Protein AF-A0A0D2P8J5-F1 (afdb_monomer_lite)

Sequence (117 aa):
MAAKLAVCSSRNHTTPCMSGVPQTIHVATRSHGAHEALLIMCSDGLGDLSPHRLDVSEVLAPQWVRAAERGERGNRALAVLRDASGGDDLEKVSRSLTVEMTSRWMDDTTVLVQRLF

Stru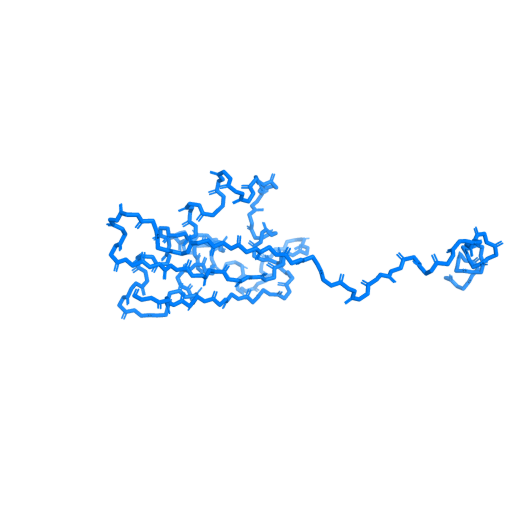cture (mmCIF, N/CA/C/O backbone):
data_AF-A0A0D2P8J5-F1
#
_entry.id   AF-A0A0D2P8J5-F1
#
loop_
_atom_site.group_PDB
_atom_site.id
_atom_site.type_symbol
_atom_site.label_atom_id
_atom_site.label_alt_id
_atom_site.label_comp_id
_atom_site.label_asym_id
_atom_site.label_entity_id
_atom_site.label_seq_id
_atom_site.pdbx_PDB_ins_code
_atom_site.Cartn_x
_atom_site.Cartn_y
_atom_site.Cartn_z
_atom_site.occupancy
_atom_site.B_iso_or_equiv
_atom_site.auth_seq_id
_atom_site.auth_comp_id
_atom_site.auth_asym_id
_atom_site.auth_atom_id
_atom_site.pdbx_PDB_model_num
ATOM 1 N N . MET A 1 1 ? 18.838 -8.062 -31.043 1.00 45.84 1 MET A N 1
ATOM 2 C CA . MET A 1 1 ? 18.226 -8.618 -29.810 1.00 45.84 1 MET A CA 1
ATOM 3 C C . MET A 1 1 ? 18.185 -10.152 -29.813 1.00 45.84 1 MET A C 1
ATOM 5 O O . MET A 1 1 ? 18.537 -10.742 -28.802 1.00 45.84 1 MET A O 1
ATOM 9 N N . ALA A 1 2 ? 17.888 -10.801 -30.949 1.00 47.53 2 ALA A N 1
ATOM 10 C CA . ALA A 1 2 ? 17.871 -12.267 -31.092 1.00 47.53 2 ALA A CA 1
ATOM 11 C C . ALA A 1 2 ? 19.187 -12.991 -30.712 1.00 47.53 2 ALA A C 1
ATOM 13 O O . ALA A 1 2 ? 19.151 -14.034 -30.069 1.00 47.53 2 ALA A O 1
ATOM 14 N N . ALA A 1 3 ? 20.356 -12.413 -31.020 1.00 52.00 3 ALA A N 1
ATOM 15 C CA . ALA A 1 3 ? 21.651 -13.047 -30.740 1.00 52.00 3 ALA A CA 1
ATOM 16 C C . ALA A 1 3 ? 21.974 -13.205 -29.237 1.00 52.00 3 ALA A C 1
ATOM 18 O O . ALA A 1 3 ? 22.647 -14.155 -28.853 1.00 52.00 3 ALA A O 1
ATOM 19 N N . LYS A 1 4 ? 21.481 -12.307 -28.369 1.00 49.56 4 LYS A N 1
ATOM 20 C CA . LYS A 1 4 ? 21.728 -12.382 -26.914 1.00 49.56 4 LYS A CA 1
ATOM 21 C C . LYS A 1 4 ? 20.864 -13.447 -26.230 1.00 49.56 4 LYS A C 1
ATOM 23 O O . LYS A 1 4 ? 21.330 -14.094 -25.301 1.00 49.56 4 LYS A O 1
ATOM 28 N N . LEU A 1 5 ? 19.642 -13.663 -26.720 1.00 53.75 5 LEU A N 1
ATOM 29 C CA . LEU A 1 5 ? 18.731 -14.693 -26.207 1.00 53.75 5 LEU A CA 1
ATOM 30 C C . LEU A 1 5 ? 19.241 -16.110 -26.517 1.00 53.75 5 LEU A C 1
ATOM 32 O O . LEU A 1 5 ? 19.178 -16.987 -25.658 1.00 53.75 5 LEU A O 1
ATOM 36 N N . ALA A 1 6 ? 19.829 -16.308 -27.703 1.00 57.97 6 ALA A N 1
ATOM 37 C CA . ALA A 1 6 ? 20.403 -17.591 -28.116 1.00 57.97 6 ALA A CA 1
ATOM 38 C C . ALA A 1 6 ? 21.557 -18.057 -27.203 1.00 57.97 6 ALA A C 1
ATOM 40 O O . ALA A 1 6 ? 21.651 -19.238 -26.879 1.00 57.97 6 ALA A O 1
ATOM 41 N N . VAL A 1 7 ? 22.392 -17.124 -26.727 1.00 59.22 7 VAL A N 1
ATOM 42 C CA . VAL A 1 7 ? 23.532 -17.412 -25.834 1.00 59.22 7 VAL A CA 1
ATOM 43 C C . VAL A 1 7 ? 23.086 -17.840 -24.431 1.00 59.22 7 VAL A C 1
ATOM 45 O O . VAL A 1 7 ? 23.733 -18.684 -23.813 1.00 59.22 7 VAL A O 1
ATOM 48 N N . CYS A 1 8 ? 21.986 -17.284 -23.914 1.00 56.53 8 CYS A N 1
ATOM 49 C CA . CYS A 1 8 ? 21.441 -17.690 -22.615 1.00 56.53 8 CYS A CA 1
ATOM 50 C C . CYS A 1 8 ? 20.776 -19.071 -22.689 1.00 56.53 8 CYS A C 1
ATOM 52 O O . CYS A 1 8 ? 20.914 -19.865 -21.763 1.00 56.53 8 CYS A O 1
ATOM 54 N N . SER A 1 9 ? 20.112 -19.385 -23.807 1.00 58.50 9 SER A N 1
ATOM 55 C CA . SER A 1 9 ? 19.433 -20.671 -23.999 1.00 58.50 9 SER A CA 1
ATOM 56 C C . SER A 1 9 ? 20.397 -21.860 -24.032 1.00 58.50 9 SER A C 1
ATOM 58 O O . SER A 1 9 ? 20.056 -22.923 -23.527 1.00 58.50 9 SER A O 1
ATOM 60 N N . SER A 1 10 ? 21.600 -21.700 -24.593 1.00 64.12 10 SER A N 1
ATOM 61 C CA . SER A 1 10 ? 22.587 -22.786 -24.706 1.00 64.12 10 SER A CA 1
ATOM 62 C C . SER A 1 10 ? 23.395 -23.041 -23.428 1.00 64.12 10 SER A C 1
ATOM 64 O O . SER A 1 10 ? 24.252 -23.918 -23.431 1.00 64.12 10 SER A 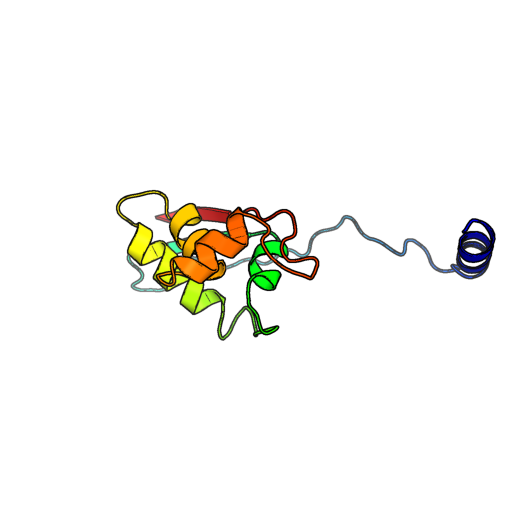O 1
ATOM 66 N N . ARG A 1 11 ? 23.184 -22.244 -22.370 1.00 67.94 11 ARG A N 1
ATOM 67 C CA . ARG A 1 11 ? 23.910 -22.322 -21.085 1.00 67.94 11 ARG A CA 1
ATOM 68 C C . ARG A 1 11 ? 23.008 -22.623 -19.889 1.00 67.94 11 ARG A C 1
ATOM 70 O O . ARG A 1 11 ? 23.504 -22.779 -18.776 1.00 67.94 11 ARG A O 1
ATOM 77 N N . ASN A 1 12 ? 21.696 -22.678 -20.096 1.00 66.31 12 ASN A N 1
ATOM 78 C CA . ASN A 1 12 ? 20.729 -22.867 -19.024 1.00 66.31 12 ASN A CA 1
ATOM 79 C C . ASN A 1 12 ? 20.432 -24.364 -18.847 1.00 66.31 12 ASN A C 1
ATOM 81 O O . ASN A 1 12 ? 19.485 -24.900 -19.417 1.00 66.31 12 ASN A O 1
ATOM 85 N N . HIS A 1 13 ? 21.336 -25.055 -18.148 1.00 67.25 13 HIS A N 1
ATOM 86 C CA . HIS A 1 13 ? 21.373 -26.522 -18.077 1.00 67.25 13 HIS A CA 1
ATOM 87 C C . HIS A 1 13 ? 20.574 -27.131 -16.915 1.00 67.25 13 HIS A C 1
ATOM 89 O O . HIS A 1 13 ? 20.372 -28.343 -16.895 1.00 67.25 13 HIS A O 1
ATOM 95 N N . THR A 1 14 ? 20.120 -26.330 -15.950 1.00 65.12 14 THR A N 1
ATOM 96 C CA . THR A 1 14 ? 19.394 -26.804 -14.765 1.00 65.12 14 THR A CA 1
ATOM 97 C C . THR A 1 14 ? 17.910 -26.430 -14.836 1.00 65.12 14 THR A C 1
ATOM 99 O O . THR A 1 14 ? 17.537 -25.284 -15.069 1.00 65.12 14 THR A O 1
ATOM 102 N N . THR A 1 15 ? 17.065 -27.448 -14.670 1.00 65.62 15 THR A N 1
ATOM 103 C CA . THR A 1 15 ? 15.591 -27.434 -14.718 1.00 65.62 15 THR A CA 1
ATOM 104 C C . THR A 1 15 ? 14.936 -26.443 -13.741 1.00 65.62 15 THR A C 1
ATOM 106 O O . THR A 1 15 ? 15.566 -26.025 -12.775 1.00 65.62 15 THR A O 1
ATOM 109 N N . PRO A 1 16 ? 13.628 -26.173 -13.916 1.00 68.94 16 PRO A N 1
ATOM 110 C CA . PRO A 1 16 ? 13.108 -24.871 -14.340 1.00 68.94 16 PRO A CA 1
ATOM 111 C C . PRO A 1 16 ? 13.591 -23.687 -13.480 1.00 68.94 16 PRO A C 1
ATOM 113 O O . PRO A 1 16 ? 13.500 -23.702 -12.258 1.00 68.94 16 PRO A O 1
ATOM 116 N N . CYS A 1 17 ? 14.024 -22.604 -14.133 1.00 75.31 17 CYS A N 1
ATOM 117 C CA . CYS A 1 17 ? 14.547 -21.402 -13.464 1.00 75.31 17 CYS A CA 1
ATOM 118 C C . CYS A 1 17 ? 13.481 -20.546 -12.764 1.00 75.31 17 CYS A C 1
ATOM 120 O O . CYS A 1 17 ? 13.823 -19.575 -12.095 1.00 75.31 17 CYS A O 1
ATOM 122 N N . MET A 1 18 ? 12.200 -20.857 -12.963 1.00 80.12 18 MET A N 1
ATOM 123 C CA . MET A 1 18 ? 11.075 -20.148 -12.363 1.00 80.12 18 MET A CA 1
ATOM 124 C C . MET A 1 18 ? 10.073 -21.161 -11.824 1.00 80.12 18 MET A C 1
ATOM 126 O O . MET A 1 18 ? 9.783 -22.168 -12.473 1.00 80.12 18 MET A O 1
ATOM 130 N N . SER A 1 19 ? 9.546 -20.875 -10.639 1.00 86.69 19 SER A N 1
ATOM 131 C CA . SER A 1 19 ? 8.532 -21.683 -9.974 1.00 86.69 19 SER A CA 1
ATOM 132 C C . SER A 1 19 ? 7.250 -20.873 -9.838 1.00 86.69 19 SER A C 1
ATOM 134 O O . SER A 1 19 ? 7.290 -19.715 -9.435 1.00 86.69 19 SER A O 1
ATOM 136 N N . GLY A 1 20 ? 6.116 -21.498 -10.153 1.00 89.50 20 GLY A N 1
ATOM 137 C CA . GLY A 1 20 ? 4.788 -20.968 -9.834 1.00 89.50 20 GLY A CA 1
ATOM 138 C C . GLY A 1 20 ? 4.294 -21.377 -8.443 1.00 89.50 20 GLY A C 1
ATOM 139 O O . GLY A 1 20 ? 3.142 -21.120 -8.112 1.00 89.50 20 GLY A O 1
ATOM 140 N N . VAL A 1 21 ? 5.124 -22.060 -7.646 1.00 92.94 21 VAL A N 1
ATOM 141 C CA . VAL A 1 21 ? 4.768 -22.493 -6.290 1.00 92.94 21 VAL A CA 1
ATOM 142 C C . VAL A 1 21 ? 4.946 -21.312 -5.331 1.00 92.94 21 VAL A C 1
ATOM 144 O O . VAL A 1 21 ? 6.074 -20.835 -5.185 1.00 92.94 21 VAL A O 1
ATOM 147 N N . PRO A 1 22 ? 3.878 -20.834 -4.669 1.00 93.12 22 PRO A N 1
ATOM 148 C CA . PRO A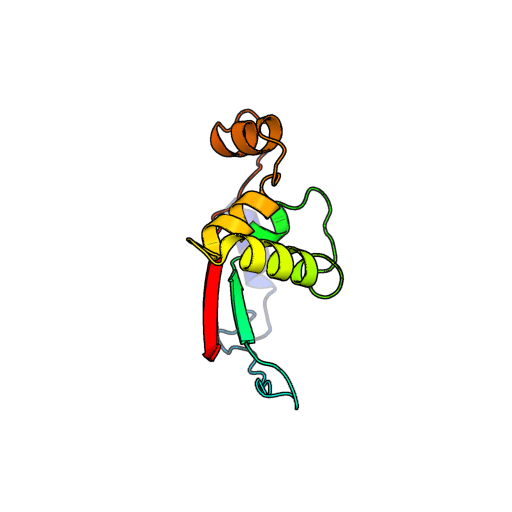 1 22 ? 3.980 -19.712 -3.749 1.00 93.12 22 PRO A CA 1
ATOM 149 C C . PRO A 1 22 ? 4.617 -20.135 -2.423 1.00 93.12 22 PRO A C 1
ATOM 151 O O . PRO A 1 22 ? 4.444 -21.260 -1.949 1.00 93.12 22 PRO A O 1
ATOM 154 N N . GLN A 1 23 ? 5.292 -19.193 -1.769 1.00 94.00 23 GLN A N 1
ATOM 155 C CA . GLN A 1 23 ? 5.656 -19.346 -0.367 1.00 94.00 23 GLN A CA 1
ATOM 156 C C . GLN A 1 23 ? 4.410 -19.143 0.505 1.00 94.00 23 GLN A C 1
ATOM 158 O O . GLN A 1 23 ? 3.696 -18.155 0.355 1.00 94.00 23 GLN A O 1
ATOM 163 N N . THR A 1 24 ? 4.147 -20.077 1.420 1.00 94.50 24 THR A N 1
ATOM 164 C CA . THR A 1 24 ? 2.985 -20.023 2.322 1.00 94.50 24 THR A CA 1
ATOM 165 C C . THR A 1 24 ? 3.438 -19.719 3.744 1.00 94.50 24 THR A C 1
ATOM 167 O O . THR A 1 24 ? 4.364 -20.352 4.250 1.00 94.50 24 THR A O 1
ATOM 170 N N . ILE A 1 25 ? 2.781 -18.755 4.390 1.00 92.56 25 ILE A N 1
ATOM 171 C CA . ILE A 1 25 ? 3.049 -18.349 5.773 1.00 92.56 25 ILE A CA 1
ATOM 172 C C . ILE A 1 25 ? 1.713 -18.288 6.514 1.00 92.56 25 ILE A C 1
ATOM 174 O O . ILE A 1 25 ? 0.745 -17.720 6.013 1.00 92.56 25 ILE A O 1
ATOM 178 N N . HIS A 1 26 ? 1.664 -18.864 7.716 1.00 90.69 26 HIS A N 1
ATOM 179 C CA . HIS A 1 26 ? 0.509 -18.771 8.605 1.00 90.69 26 HIS A CA 1
ATOM 180 C C . HIS A 1 26 ? 0.765 -17.709 9.671 1.00 90.69 26 HIS A C 1
ATOM 182 O O . HIS A 1 26 ? 1.754 -17.783 10.398 1.00 90.69 26 HIS A O 1
ATOM 188 N N . VAL A 1 27 ? -0.142 -16.739 9.780 1.00 87.19 27 VAL A N 1
ATOM 189 C CA . VAL A 1 27 ? -0.056 -15.649 10.757 1.00 87.19 27 VAL A CA 1
ATOM 190 C C . VAL A 1 27 ? -1.290 -15.686 11.648 1.00 87.19 27 VAL A C 1
ATOM 192 O O . VAL A 1 27 ? -2.421 -15.646 11.162 1.00 87.19 27 VAL A O 1
ATOM 195 N N . ALA A 1 28 ? -1.084 -15.770 12.961 1.00 86.12 28 ALA A N 1
ATOM 196 C CA . ALA A 1 28 ? -2.169 -15.665 13.927 1.00 86.12 28 ALA A CA 1
ATOM 197 C C . ALA A 1 28 ? -2.624 -14.203 14.019 1.00 86.12 28 ALA A C 1
ATOM 199 O O . ALA A 1 28 ? -1.883 -13.340 14.479 1.00 86.12 28 ALA A O 1
ATOM 200 N N . THR A 1 29 ? -3.847 -13.922 13.573 1.00 76.56 29 THR A N 1
ATOM 201 C CA . THR A 1 29 ? -4.374 -12.550 13.471 1.00 76.56 29 THR A CA 1
ATOM 202 C C . THR A 1 29 ? -4.938 -12.021 14.787 1.00 76.56 29 THR A C 1
ATOM 204 O O . THR A 1 29 ? -5.053 -10.815 14.965 1.00 76.56 29 THR A O 1
ATOM 207 N N . ARG A 1 30 ? -5.261 -12.907 15.735 1.00 77.44 30 ARG A N 1
ATOM 208 C CA . ARG A 1 30 ? -5.735 -12.549 17.076 1.00 77.44 30 ARG A CA 1
ATOM 209 C C . ARG A 1 30 ? -4.589 -12.629 18.078 1.00 77.44 30 ARG A C 1
ATOM 211 O O . ARG A 1 30 ? -4.381 -13.663 18.711 1.00 77.44 30 ARG A O 1
ATOM 218 N N . SER A 1 31 ? -3.853 -11.536 18.235 1.00 66.44 31 SER A N 1
ATOM 219 C CA . SER A 1 31 ? -3.048 -11.318 19.438 1.00 66.44 31 SER A CA 1
ATOM 220 C C . SER A 1 31 ? -3.968 -10.884 20.589 1.00 66.44 31 SER A C 1
ATOM 222 O O . SER A 1 31 ? -5.021 -10.281 20.369 1.00 66.44 31 SER A O 1
ATOM 224 N N . HIS A 1 32 ? -3.629 -11.253 21.828 1.00 55.94 32 HIS A N 1
ATOM 225 C CA . HIS A 1 32 ? -4.462 -10.965 23.000 1.00 55.94 32 HIS A CA 1
ATOM 226 C C . HIS A 1 32 ? -4.586 -9.442 23.206 1.00 55.94 32 HIS A C 1
ATOM 228 O O . HIS A 1 32 ? -3.654 -8.816 23.700 1.00 55.94 32 HIS A O 1
ATOM 234 N N . GLY A 1 33 ? -5.728 -8.858 22.821 1.00 68.19 33 GLY A N 1
ATOM 235 C CA . GLY A 1 33 ? -6.070 -7.447 23.060 1.00 68.19 33 GLY A CA 1
ATOM 236 C C . GLY A 1 33 ? -6.267 -6.567 21.818 1.00 68.19 33 GLY A C 1
ATOM 237 O O . GLY A 1 33 ? -6.643 -5.410 21.973 1.00 68.19 33 GLY A O 1
ATOM 238 N N . ALA A 1 34 ? -6.053 -7.071 20.598 1.00 74.00 34 ALA A N 1
ATOM 239 C CA . ALA A 1 34 ? -6.319 -6.289 19.387 1.00 74.00 34 ALA A CA 1
ATOM 240 C C . ALA A 1 34 ? -7.831 -6.167 19.114 1.00 74.00 34 ALA A C 1
ATOM 242 O O . ALA A 1 34 ? -8.539 -7.174 19.049 1.00 74.00 34 ALA A O 1
ATOM 243 N N . HIS A 1 35 ? -8.318 -4.937 18.933 1.00 79.06 35 HIS A N 1
ATOM 244 C CA . HIS A 1 35 ? -9.726 -4.653 18.620 1.00 79.06 35 HIS A CA 1
ATOM 245 C C . HIS A 1 35 ? -10.046 -4.735 17.122 1.00 79.06 35 HIS A C 1
ATOM 247 O O . HIS A 1 35 ? -11.204 -4.920 16.758 1.00 79.06 35 HIS A O 1
ATOM 253 N N . GLU A 1 36 ? -9.029 -4.618 16.270 1.00 85.50 36 GLU A N 1
ATOM 254 C CA . GLU A 1 36 ? -9.140 -4.663 14.816 1.00 85.50 36 GLU A CA 1
ATOM 255 C C . GLU A 1 36 ? -7.850 -5.251 14.233 1.00 85.50 36 GLU A C 1
ATOM 257 O O . GLU A 1 36 ? -6.765 -5.084 14.800 1.00 85.50 36 GLU A O 1
ATOM 262 N N . ALA A 1 37 ? -7.965 -5.934 13.095 1.00 89.00 37 ALA A N 1
ATOM 263 C CA . ALA A 1 37 ? -6.819 -6.351 12.297 1.00 89.00 37 ALA A CA 1
ATOM 264 C C . ALA A 1 37 ? -7.020 -5.993 10.823 1.00 89.00 37 ALA A C 1
ATOM 266 O O . ALA A 1 37 ? -8.094 -6.216 10.249 1.00 89.00 37 ALA A O 1
ATOM 267 N N . LEU A 1 38 ? -5.953 -5.477 10.209 1.00 90.81 38 LEU A N 1
ATOM 268 C CA . LEU A 1 38 ? -5.916 -5.089 8.805 1.00 90.81 38 LEU A CA 1
ATOM 269 C C . LEU A 1 38 ? -4.923 -5.937 8.026 1.00 90.81 38 LEU A C 1
ATOM 271 O O . LEU A 1 38 ? -3.783 -6.122 8.443 1.00 90.81 38 LEU A O 1
ATOM 275 N N . LEU A 1 39 ? -5.364 -6.409 6.863 1.00 93.12 39 LEU A N 1
ATOM 276 C CA . LEU A 1 39 ? -4.519 -7.013 5.847 1.00 93.12 39 LEU A CA 1
ATOM 277 C C . LEU A 1 39 ? -4.376 -6.021 4.693 1.00 93.12 39 LEU A C 1
ATOM 279 O O . LEU A 1 39 ? -5.346 -5.737 3.989 1.00 93.12 39 LEU A O 1
ATOM 283 N N . ILE A 1 40 ? -3.165 -5.498 4.517 1.00 94.31 40 ILE A N 1
ATOM 284 C CA . ILE A 1 40 ? -2.800 -4.644 3.387 1.00 94.31 40 ILE A CA 1
ATOM 285 C C . ILE A 1 40 ? -2.034 -5.509 2.388 1.00 94.31 40 ILE A C 1
ATOM 287 O O . ILE A 1 40 ? -1.015 -6.101 2.733 1.00 94.31 40 ILE A O 1
ATOM 291 N N . MET A 1 41 ? -2.538 -5.591 1.161 1.00 95.38 41 MET A N 1
ATOM 292 C CA . MET A 1 41 ? -1.877 -6.257 0.039 1.00 95.38 41 MET A CA 1
ATOM 293 C C . MET A 1 41 ? -1.610 -5.225 -1.050 1.00 95.38 41 MET A C 1
ATOM 295 O O . MET A 1 41 ? -2.478 -4.402 -1.345 1.00 95.38 41 MET A O 1
ATOM 299 N N . CYS A 1 42 ? -0.432 -5.266 -1.660 1.00 94.38 42 CYS A N 1
ATOM 300 C CA . CYS A 1 42 ? -0.062 -4.326 -2.709 1.00 94.38 42 CYS A CA 1
ATOM 301 C C . CYS A 1 42 ? 0.865 -4.957 -3.749 1.00 94.38 42 CYS A C 1
ATOM 303 O O . CY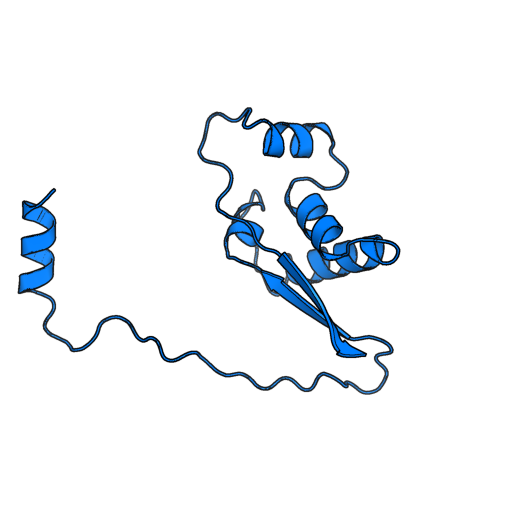S A 1 42 ? 1.528 -5.956 -3.465 1.00 94.38 42 CYS A O 1
ATOM 305 N N . SER A 1 43 ? 0.913 -4.363 -4.943 1.00 93.56 43 SER A N 1
ATOM 306 C CA . SER A 1 43 ? 2.007 -4.611 -5.887 1.00 93.56 43 SER A CA 1
ATOM 307 C C . SER A 1 43 ? 3.298 -3.923 -5.421 1.00 93.56 43 SER A C 1
ATOM 309 O O . SER A 1 43 ? 3.284 -3.063 -4.534 1.00 93.56 43 SER A O 1
ATOM 311 N N . ASP A 1 44 ? 4.423 -4.307 -6.020 1.00 88.31 44 ASP A N 1
ATOM 312 C CA . ASP A 1 44 ? 5.739 -3.684 -5.823 1.00 88.31 44 ASP A CA 1
ATOM 313 C C . ASP A 1 44 ? 5.760 -2.199 -6.212 1.00 88.31 44 ASP A C 1
ATOM 315 O O . ASP A 1 44 ? 6.455 -1.414 -5.563 1.00 88.31 44 ASP A O 1
ATOM 319 N N . GLY A 1 45 ? 4.905 -1.794 -7.157 1.00 89.00 45 GLY A N 1
ATOM 320 C CA . GLY A 1 45 ? 4.694 -0.393 -7.526 1.00 89.00 45 GLY A CA 1
ATOM 321 C C . GLY A 1 45 ? 4.400 0.534 -6.337 1.00 89.00 45 GLY A C 1
ATOM 322 O O . GLY A 1 45 ? 4.862 1.673 -6.325 1.00 89.00 45 GLY A O 1
ATOM 323 N N . LEU A 1 46 ? 3.731 0.050 -5.276 1.00 90.19 46 LEU A N 1
ATOM 324 C CA . LEU A 1 46 ? 3.503 0.858 -4.068 1.00 90.19 46 LEU A CA 1
ATOM 325 C C . LEU A 1 46 ? 4.809 1.158 -3.313 1.00 90.19 46 LEU A C 1
ATOM 327 O O . LEU A 1 46 ? 4.968 2.246 -2.762 1.00 90.19 46 LEU A O 1
ATOM 331 N N . GLY A 1 47 ? 5.738 0.199 -3.274 1.00 86.75 47 GLY A N 1
ATOM 332 C CA . GLY A 1 47 ? 7.053 0.379 -2.659 1.00 86.75 47 GLY A CA 1
ATOM 333 C C . GLY A 1 47 ? 7.944 1.321 -3.469 1.00 86.75 47 GLY A C 1
ATOM 334 O O . GLY A 1 47 ? 8.672 2.126 -2.888 1.00 86.75 47 GLY A O 1
ATOM 335 N N . ASP A 1 48 ? 7.828 1.277 -4.796 1.00 84.69 48 ASP A N 1
ATOM 336 C CA . ASP A 1 48 ? 8.595 2.125 -5.715 1.00 84.69 48 ASP A CA 1
ATOM 337 C C . ASP A 1 48 ? 8.150 3.600 -5.713 1.00 84.69 48 ASP A C 1
ATOM 339 O O . ASP A 1 48 ? 8.919 4.476 -6.111 1.00 84.69 48 ASP A O 1
ATOM 343 N N . 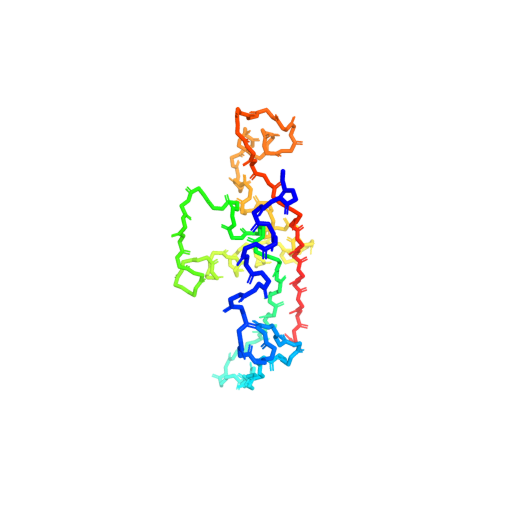LEU A 1 49 ? 6.950 3.909 -5.201 1.00 84.06 49 LEU A N 1
ATOM 344 C CA . LEU A 1 49 ? 6.510 5.291 -4.962 1.00 84.06 49 LEU A CA 1
ATOM 345 C C . LEU A 1 49 ? 7.323 5.995 -3.863 1.00 84.06 49 LEU A C 1
ATOM 347 O O . LEU A 1 49 ? 7.380 7.229 -3.817 1.00 84.06 49 LEU A O 1
ATOM 351 N N . SER A 1 50 ? 7.974 5.229 -2.984 1.00 77.94 50 SER A N 1
ATOM 352 C CA . SER A 1 50 ? 8.893 5.797 -2.008 1.00 77.94 50 SER A CA 1
ATOM 353 C C . SER A 1 50 ? 10.147 6.320 -2.722 1.00 77.94 50 SER A C 1
ATOM 355 O O . SER A 1 50 ? 10.818 5.567 -3.427 1.00 77.94 50 SER A O 1
ATOM 357 N N . PRO A 1 51 ? 10.553 7.587 -2.502 1.00 70.69 51 PRO A N 1
ATOM 358 C CA . PRO A 1 51 ? 11.743 8.153 -3.142 1.00 70.69 51 PRO A CA 1
ATOM 359 C C . PRO A 1 51 ? 13.032 7.428 -2.736 1.00 70.69 51 PRO A C 1
ATOM 361 O O . PRO A 1 51 ? 14.080 7.616 -3.355 1.00 70.69 51 PRO A O 1
ATOM 364 N N . HIS A 1 52 ? 12.990 6.654 -1.652 1.00 74.62 52 HIS A N 1
ATOM 365 C CA . HIS A 1 52 ? 14.094 5.847 -1.157 1.00 74.62 52 HIS A CA 1
ATOM 366 C C . HIS A 1 52 ? 13.616 4.399 -1.072 1.00 74.62 52 HIS A C 1
ATOM 368 O O . HIS A 1 52 ? 12.495 4.149 -0.623 1.00 74.62 52 HIS A O 1
ATOM 374 N N . ARG A 1 53 ? 14.464 3.438 -1.461 1.00 70.00 53 ARG A N 1
ATOM 375 C CA . ARG A 1 53 ? 14.204 2.017 -1.196 1.00 70.00 53 ARG A CA 1
ATOM 376 C C . ARG A 1 53 ? 14.338 1.772 0.304 1.00 70.00 53 ARG A C 1
ATOM 378 O O . ARG A 1 53 ? 15.430 1.512 0.800 1.00 70.00 53 ARG A O 1
ATOM 385 N N . LEU A 1 54 ? 13.230 1.969 1.007 1.00 79.44 54 LEU A N 1
ATOM 386 C CA . LEU A 1 54 ? 13.102 1.784 2.445 1.00 79.44 54 LEU A CA 1
ATOM 387 C C . LEU A 1 54 ? 12.690 0.347 2.745 1.00 79.44 54 LEU A C 1
ATOM 389 O O . LEU A 1 54 ? 12.070 -0.321 1.916 1.00 79.44 54 LEU A O 1
ATOM 393 N N . ASP A 1 55 ? 13.028 -0.112 3.945 1.00 83.50 55 ASP A N 1
ATOM 394 C CA . ASP A 1 55 ? 12.585 -1.415 4.413 1.00 83.50 55 ASP A CA 1
ATOM 395 C C . ASP A 1 55 ? 11.057 -1.438 4.579 1.00 83.50 55 ASP A C 1
ATOM 397 O O . ASP A 1 55 ? 10.453 -0.554 5.203 1.00 83.50 55 ASP A O 1
ATOM 401 N N . VAL A 1 56 ? 10.428 -2.461 3.993 1.00 81.06 56 VAL A N 1
ATOM 402 C CA . VAL A 1 56 ? 8.970 -2.604 3.997 1.00 81.06 56 VAL A CA 1
ATOM 403 C C . VAL A 1 56 ? 8.448 -2.867 5.405 1.00 81.06 56 VAL A C 1
ATOM 405 O O . VAL A 1 56 ? 7.443 -2.283 5.795 1.00 81.06 56 VAL A O 1
ATOM 408 N N . SER A 1 57 ? 9.114 -3.730 6.169 1.00 81.56 57 SER A N 1
ATOM 409 C CA . SER A 1 57 ? 8.657 -4.158 7.491 1.00 81.56 57 SER A CA 1
ATOM 410 C C . SER A 1 57 ? 8.835 -3.057 8.533 1.00 81.56 57 SER A C 1
ATOM 412 O O . SER A 1 57 ? 7.952 -2.840 9.361 1.00 81.56 57 SER A O 1
ATOM 414 N N . GLU A 1 58 ? 9.973 -2.367 8.509 1.00 83.88 58 GLU A N 1
ATOM 415 C CA . GLU A 1 58 ? 10.339 -1.417 9.561 1.00 83.88 58 GLU A CA 1
ATOM 416 C C . GLU A 1 58 ? 9.765 -0.018 9.335 1.00 83.88 58 GLU A C 1
ATOM 418 O O . GLU A 1 58 ? 9.414 0.667 10.298 1.00 83.88 58 GLU A O 1
ATOM 423 N N . VAL A 1 59 ? 9.654 0.418 8.076 1.00 85.94 59 VAL A N 1
ATOM 424 C CA . VAL A 1 59 ? 9.335 1.818 7.763 1.00 85.94 59 VAL A CA 1
ATOM 425 C C . VAL A 1 59 ? 8.011 1.951 7.024 1.00 85.94 59 VAL A C 1
ATOM 427 O O . VAL A 1 59 ? 7.120 2.674 7.483 1.00 85.94 59 VAL A O 1
ATOM 430 N N . LEU A 1 60 ? 7.856 1.242 5.904 1.00 88.56 60 LEU A N 1
ATOM 431 C CA . LEU A 1 60 ? 6.701 1.438 5.027 1.00 88.56 60 LEU A CA 1
ATOM 432 C C . LEU A 1 60 ? 5.415 0.854 5.622 1.00 88.56 60 LEU A C 1
ATOM 434 O O . LEU A 1 60 ? 4.386 1.525 5.620 1.00 88.56 60 LEU A O 1
ATOM 438 N N . ALA A 1 61 ? 5.462 -0.345 6.207 1.00 89.81 61 ALA A N 1
ATOM 439 C CA . ALA A 1 61 ? 4.281 -0.988 6.774 1.00 89.81 61 ALA A CA 1
ATOM 440 C C . ALA A 1 61 ? 3.643 -0.164 7.913 1.00 89.81 61 ALA A C 1
ATOM 442 O O . ALA A 1 61 ? 2.440 0.101 7.830 1.00 89.81 61 ALA A O 1
ATOM 443 N N . PRO A 1 62 ? 4.383 0.341 8.925 1.00 92.00 62 PRO A N 1
ATOM 444 C CA . PRO A 1 62 ? 3.802 1.232 9.933 1.00 92.00 62 PRO A CA 1
ATOM 445 C C . PRO A 1 62 ? 3.221 2.524 9.346 1.00 92.00 62 PRO A C 1
ATOM 447 O O . PRO A 1 62 ? 2.216 3.035 9.843 1.00 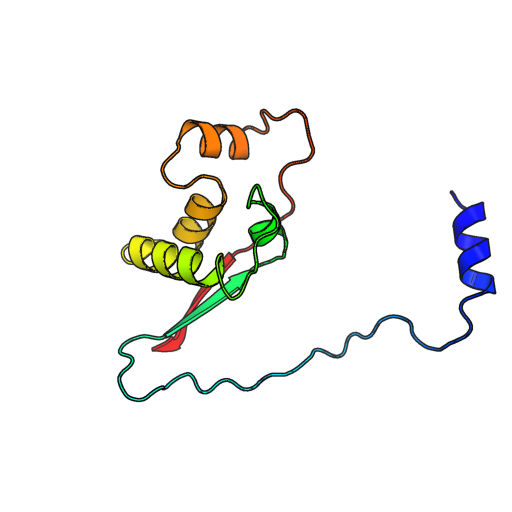92.00 62 PRO A O 1
ATOM 450 N N . GLN A 1 63 ? 3.842 3.073 8.299 1.00 91.69 63 GLN A N 1
ATOM 451 C CA . GLN A 1 63 ? 3.336 4.257 7.606 1.00 91.69 63 GLN A CA 1
ATOM 452 C C . GLN A 1 63 ? 2.007 3.965 6.896 1.00 91.69 63 GLN A C 1
ATOM 454 O O . GLN A 1 63 ? 1.048 4.722 7.066 1.00 91.69 63 GLN A O 1
ATOM 459 N N . TRP A 1 64 ? 1.915 2.849 6.173 1.00 93.38 64 TRP A N 1
ATOM 460 C CA . TRP A 1 64 ? 0.695 2.431 5.486 1.00 93.38 64 TRP A CA 1
ATOM 461 C C . TRP A 1 64 ? -0.440 2.119 6.458 1.00 93.38 64 TRP A C 1
ATOM 463 O O . TRP A 1 64 ? -1.578 2.501 6.196 1.00 93.38 64 TRP A O 1
ATOM 473 N N . VAL A 1 65 ? -0.149 1.501 7.606 1.00 93.12 65 VAL A N 1
ATOM 474 C CA . VAL A 1 65 ? -1.152 1.283 8.662 1.00 93.12 65 VAL A CA 1
ATOM 475 C C . VAL A 1 65 ? -1.726 2.619 9.137 1.00 93.12 65 VAL A C 1
ATOM 477 O O . VAL A 1 65 ? -2.942 2.800 9.102 1.00 93.12 65 VAL A O 1
ATOM 480 N N . ARG A 1 66 ? -0.873 3.604 9.457 1.00 93.69 66 ARG A N 1
ATOM 481 C CA . ARG A 1 66 ? -1.333 4.951 9.844 1.00 93.69 66 ARG A CA 1
ATOM 482 C C . ARG A 1 66 ? -2.164 5.624 8.749 1.00 93.69 66 ARG A C 1
ATOM 484 O O . ARG A 1 66 ? -3.126 6.325 9.050 1.00 93.69 66 ARG A O 1
ATOM 491 N N . ALA A 1 67 ? -1.799 5.452 7.479 1.00 93.88 67 ALA A N 1
ATOM 492 C CA . ALA A 1 67 ? -2.566 5.999 6.361 1.00 93.88 67 ALA A CA 1
ATOM 493 C C . ALA A 1 67 ? -3.944 5.329 6.223 1.00 93.88 67 ALA A C 1
ATOM 495 O O . ALA A 1 67 ? -4.950 6.018 6.038 1.00 93.88 67 ALA A O 1
ATOM 496 N N . ALA A 1 68 ? -4.008 4.005 6.377 1.00 94.31 68 ALA A N 1
ATOM 497 C CA . ALA A 1 68 ? -5.255 3.250 6.360 1.00 94.31 68 ALA A CA 1
ATOM 498 C C . ALA A 1 68 ? -6.190 3.653 7.514 1.00 94.31 68 ALA A C 1
ATOM 500 O O . ALA A 1 68 ? -7.392 3.791 7.292 1.00 94.31 68 ALA A O 1
ATOM 501 N N . GLU A 1 69 ? -5.650 3.898 8.711 1.00 92.44 69 GLU A N 1
ATOM 502 C CA . GLU A 1 69 ? -6.404 4.394 9.873 1.00 92.44 69 GLU A CA 1
ATOM 503 C C . GLU A 1 69 ? -6.997 5.787 9.617 1.00 92.44 69 GLU A C 1
ATOM 505 O O . GLU A 1 69 ? -8.188 6.005 9.835 1.00 92.44 69 GLU A O 1
ATOM 510 N N . ARG A 1 70 ? -6.218 6.728 9.059 1.00 90.38 70 ARG A N 1
ATOM 511 C CA . ARG A 1 70 ? -6.739 8.060 8.676 1.00 90.38 70 ARG A CA 1
ATOM 512 C C . ARG A 1 70 ? -7.862 7.973 7.640 1.00 90.38 70 ARG A C 1
ATOM 514 O O . ARG A 1 70 ? -8.765 8.808 7.629 1.00 90.38 70 ARG A O 1
ATOM 521 N N . GLY A 1 71 ? -7.812 6.959 6.779 1.00 87.62 71 GLY A N 1
ATOM 522 C CA . GLY A 1 71 ? -8.826 6.665 5.772 1.00 87.62 71 GLY A CA 1
ATOM 523 C C . GLY A 1 71 ? -10.062 5.929 6.292 1.00 87.62 71 GLY A C 1
ATOM 524 O O . GLY A 1 71 ? -10.890 5.542 5.471 1.00 87.62 71 GLY A O 1
ATOM 525 N N . GLU A 1 72 ? -10.211 5.706 7.605 1.00 82.38 72 GLU A N 1
ATOM 526 C CA . GLU A 1 72 ? -11.262 4.848 8.169 1.00 82.38 72 GLU A CA 1
ATOM 527 C C . GLU A 1 72 ? -12.682 5.218 7.722 1.00 82.38 72 GLU A C 1
ATOM 529 O O . GLU A 1 72 ? -13.497 4.334 7.463 1.00 82.38 72 GLU A O 1
ATOM 534 N N . ARG A 1 73 ? -12.971 6.515 7.590 1.00 83.06 73 ARG A N 1
ATOM 535 C CA . ARG A 1 73 ? -14.295 7.017 7.184 1.00 83.06 73 ARG A CA 1
ATOM 536 C C . ARG A 1 73 ? -14.557 6.929 5.675 1.00 83.06 73 ARG A C 1
ATOM 538 O O . ARG A 1 73 ? -15.605 7.377 5.217 1.00 83.06 73 ARG A O 1
ATOM 545 N N . GLY A 1 74 ? -13.618 6.395 4.898 1.00 89.62 74 GLY A N 1
ATOM 546 C CA . GLY A 1 74 ? -13.698 6.315 3.446 1.00 89.62 74 GLY A CA 1
ATOM 547 C C . GLY A 1 74 ? -12.931 5.121 2.888 1.00 89.62 74 GLY A C 1
ATOM 548 O O . GLY A 1 74 ? -12.907 4.036 3.464 1.00 89.62 74 GLY A O 1
ATOM 549 N N . ASN A 1 75 ? -12.313 5.305 1.722 1.00 94.31 75 ASN A N 1
ATOM 550 C CA . ASN A 1 75 ? -11.528 4.251 1.094 1.00 94.31 75 ASN A CA 1
ATOM 551 C C . ASN A 1 75 ? -10.111 4.214 1.695 1.00 94.31 75 ASN A C 1
ATOM 553 O O . ASN A 1 75 ? -9.243 5.003 1.318 1.00 94.31 75 ASN A O 1
ATOM 557 N N . ARG A 1 76 ? -9.876 3.270 2.616 1.00 95.75 76 ARG A N 1
ATOM 558 C CA . ARG A 1 76 ? -8.571 3.066 3.269 1.00 95.75 76 ARG A CA 1
ATOM 559 C C . ARG A 1 76 ? -7.444 2.764 2.272 1.00 95.75 76 ARG A C 1
ATOM 561 O O . ARG A 1 76 ? -6.337 3.257 2.453 1.00 95.75 76 ARG A O 1
ATOM 568 N N . ALA A 1 77 ? -7.716 2.015 1.200 1.00 95.94 77 ALA A N 1
ATOM 569 C CA . ALA A 1 77 ? -6.718 1.726 0.164 1.00 95.94 77 ALA A CA 1
ATOM 570 C C . ALA A 1 77 ? -6.312 2.992 -0.604 1.00 95.94 77 ALA A C 1
ATOM 572 O O . ALA A 1 77 ? -5.129 3.216 -0.853 1.00 95.94 77 ALA A O 1
ATOM 573 N N . LEU A 1 78 ? -7.279 3.865 -0.903 1.00 94.62 78 LEU A N 1
ATOM 574 C CA . LEU A 1 78 ? -7.006 5.168 -1.508 1.00 94.62 78 LEU A CA 1
ATOM 575 C C . LEU A 1 78 ? -6.190 6.069 -0.571 1.00 94.62 78 LEU A C 1
ATOM 577 O O . LEU A 1 78 ? -5.317 6.793 -1.041 1.00 94.62 78 LEU A O 1
ATOM 581 N N . ALA A 1 79 ? -6.441 6.017 0.740 1.00 95.19 79 ALA A N 1
ATOM 582 C CA . ALA A 1 79 ? -5.661 6.773 1.718 1.00 95.19 79 ALA A CA 1
ATOM 583 C C . ALA A 1 79 ? -4.192 6.314 1.765 1.00 95.19 79 ALA A C 1
ATOM 585 O O . ALA A 1 79 ? -3.299 7.158 1.777 1.00 95.19 79 ALA A O 1
ATOM 586 N N . VAL A 1 80 ? -3.940 5.000 1.714 1.00 95.06 80 VAL A N 1
ATOM 587 C CA . VAL A 1 80 ? -2.582 4.430 1.611 1.00 95.06 80 VAL A CA 1
ATOM 588 C C . VAL A 1 80 ? -1.897 4.862 0.315 1.00 95.06 80 VAL A C 1
ATOM 590 O O . VAL A 1 80 ? -0.761 5.328 0.355 1.00 95.06 80 VAL A O 1
ATOM 593 N N . LEU A 1 81 ? -2.590 4.758 -0.824 1.00 93.12 81 LEU A N 1
ATOM 594 C CA . LEU A 1 81 ? -2.038 5.166 -2.117 1.00 93.12 81 LEU A CA 1
ATOM 595 C C . LEU A 1 81 ? -1.690 6.660 -2.131 1.00 93.12 81 LEU A C 1
ATOM 597 O O . LEU A 1 81 ? -0.599 7.036 -2.548 1.00 93.12 81 LEU A O 1
ATOM 601 N N . ARG A 1 82 ? -2.589 7.510 -1.619 1.00 91.88 82 ARG A N 1
ATOM 602 C CA . ARG A 1 82 ? -2.355 8.955 -1.521 1.00 91.88 82 ARG A CA 1
ATOM 603 C C . ARG A 1 82 ? -1.136 9.266 -0.658 1.00 91.88 82 ARG A C 1
ATOM 605 O O . ARG A 1 82 ? -0.331 10.104 -1.051 1.00 91.88 82 ARG A O 1
ATOM 612 N N . ASP A 1 83 ? -1.003 8.603 0.490 1.00 92.31 83 ASP A N 1
ATOM 613 C CA . ASP A 1 83 ? 0.152 8.748 1.379 1.00 92.31 83 ASP A CA 1
ATOM 614 C C . ASP A 1 83 ? 1.463 8.383 0.668 1.00 92.31 83 ASP A C 1
ATOM 616 O O . ASP A 1 83 ? 2.397 9.185 0.661 1.00 92.31 83 ASP A O 1
ATOM 620 N N . ALA A 1 84 ? 1.490 7.246 -0.033 1.00 89.75 84 ALA A N 1
ATOM 621 C CA . ALA A 1 84 ? 2.654 6.802 -0.798 1.00 89.75 84 ALA A CA 1
ATOM 622 C C . ALA A 1 84 ? 3.032 7.770 -1.937 1.00 89.75 84 ALA A C 1
ATOM 624 O O . ALA A 1 84 ? 4.214 8.032 -2.153 1.00 89.75 84 ALA A O 1
ATOM 625 N N . SER A 1 85 ? 2.053 8.364 -2.630 1.00 88.00 85 SER A N 1
ATOM 626 C CA . SER A 1 85 ? 2.304 9.327 -3.716 1.00 88.00 85 SER A CA 1
ATOM 627 C C . SER A 1 85 ? 2.786 10.709 -3.243 1.00 88.00 85 SER A C 1
ATOM 629 O O . SER A 1 85 ? 3.229 11.515 -4.059 1.00 88.00 85 SER A O 1
ATOM 631 N N . GLY A 1 86 ? 2.715 11.021 -1.946 1.00 87.50 86 GLY A N 1
ATOM 632 C CA . GLY A 1 86 ? 3.115 12.331 -1.412 1.00 87.50 86 GLY A CA 1
ATOM 633 C C . GLY A 1 86 ? 2.295 12.828 -0.222 1.00 87.50 86 GLY A C 1
ATOM 634 O O . GLY A 1 86 ? 2.659 13.834 0.383 1.00 87.50 86 GLY A O 1
ATOM 635 N N . GLY A 1 87 ? 1.219 12.128 0.136 1.00 88.75 87 GLY A N 1
ATOM 636 C CA . GLY A 1 87 ? 0.388 12.422 1.301 1.00 88.75 87 GLY A CA 1
ATOM 637 C C . GLY A 1 87 ? -0.339 13.753 1.189 1.00 88.75 87 GLY A C 1
ATOM 638 O O . GLY A 1 87 ? -1.236 13.917 0.354 1.00 88.75 87 GLY A O 1
ATOM 639 N N . ASP A 1 88 ? 0.025 14.680 2.070 1.00 88.06 88 ASP A N 1
ATOM 640 C CA . ASP A 1 88 ? -0.576 16.011 2.147 1.00 88.06 88 ASP A CA 1
ATOM 641 C C . ASP A 1 88 ? 0.130 17.036 1.243 1.00 88.06 88 ASP A C 1
ATOM 643 O O . ASP A 1 88 ? -0.392 18.131 1.030 1.00 88.06 88 ASP A O 1
ATOM 647 N N . ASP A 1 89 ? 1.280 16.678 0.659 1.00 89.94 89 ASP A N 1
ATOM 648 C CA . ASP A 1 89 ? 1.961 17.493 -0.347 1.00 89.94 89 ASP A CA 1
ATOM 649 C C . ASP A 1 89 ? 1.204 17.415 -1.682 1.00 89.94 89 ASP A C 1
ATOM 651 O O . ASP A 1 89 ? 1.394 16.511 -2.505 1.00 89.94 89 ASP A O 1
ATOM 655 N N . LEU A 1 90 ? 0.299 18.377 -1.875 1.00 89.50 90 LEU A N 1
ATOM 656 C CA . LEU A 1 90 ? -0.557 18.454 -3.054 1.00 89.50 90 LEU A CA 1
ATOM 657 C C . LEU A 1 90 ? 0.247 18.606 -4.348 1.00 89.50 90 LEU A C 1
ATOM 659 O O . LEU A 1 90 ? -0.152 18.043 -5.365 1.00 89.50 90 LEU A O 1
ATOM 663 N N . GLU A 1 91 ? 1.363 19.337 -4.323 1.00 88.31 91 GLU A N 1
ATOM 664 C CA . GLU A 1 91 ? 2.201 19.536 -5.506 1.00 88.31 91 GLU A CA 1
ATOM 665 C C . GLU A 1 91 ? 2.830 18.206 -5.931 1.00 88.31 91 GLU A C 1
ATOM 667 O O . GLU A 1 91 ? 2.754 17.815 -7.099 1.00 88.31 91 GLU A O 1
ATOM 672 N N . LYS A 1 92 ? 3.375 17.457 -4.970 1.00 84.62 92 LYS A N 1
ATOM 673 C CA . LYS A 1 92 ? 3.979 16.145 -5.219 1.00 84.62 92 LYS A CA 1
ATOM 674 C C . LYS A 1 92 ? 2.963 15.116 -5.717 1.00 84.62 92 LYS A C 1
ATOM 676 O O . LYS A 1 92 ? 3.235 14.409 -6.693 1.00 84.62 92 LYS A O 1
ATOM 681 N N . VAL A 1 93 ? 1.782 15.057 -5.099 1.00 88.12 93 VAL A N 1
ATOM 682 C CA . VAL A 1 93 ? 0.693 14.169 -5.541 1.00 88.12 93 VAL A CA 1
ATOM 683 C C . VAL A 1 93 ? 0.193 14.573 -6.930 1.00 88.12 93 VAL A C 1
ATOM 685 O O . VAL A 1 93 ? 0.022 13.711 -7.788 1.00 88.12 93 VAL A O 1
ATOM 688 N N . SER A 1 94 ? 0.005 15.872 -7.185 1.00 87.25 94 SER A N 1
ATOM 689 C CA . SER A 1 94 ? -0.431 16.385 -8.489 1.00 87.25 94 SER A CA 1
ATOM 690 C C . SER A 1 94 ? 0.546 15.986 -9.586 1.00 87.25 94 SER A C 1
ATOM 692 O O . SER A 1 94 ? 0.136 15.373 -10.566 1.00 87.25 94 SER A O 1
ATOM 694 N N . ARG A 1 95 ? 1.845 16.238 -9.384 1.00 83.38 95 ARG A N 1
ATOM 695 C CA . ARG A 1 95 ? 2.892 15.844 -10.335 1.00 83.38 95 ARG A CA 1
ATOM 696 C C . ARG A 1 95 ? 2.880 14.340 -10.605 1.00 83.38 95 ARG A C 1
ATOM 698 O O . ARG A 1 95 ? 3.054 13.937 -11.754 1.00 83.38 95 ARG A O 1
ATOM 705 N N . SER A 1 96 ? 2.659 13.526 -9.566 1.00 77.75 96 SER A N 1
ATOM 706 C CA . SER A 1 96 ? 2.591 12.057 -9.677 1.00 77.75 96 SER A CA 1
ATOM 707 C C . SER A 1 96 ? 1.460 11.609 -10.600 1.00 77.75 96 SER A C 1
ATOM 709 O O . SER A 1 96 ? 1.615 10.645 -11.343 1.00 77.75 96 SER A O 1
ATOM 711 N N . LEU A 1 97 ? 0.335 12.326 -10.581 1.00 82.81 97 LEU A N 1
ATOM 712 C CA . LEU A 1 97 ? -0.844 12.025 -11.393 1.00 82.81 97 LEU A CA 1
ATOM 713 C C . LEU A 1 97 ? -0.771 12.618 -12.808 1.00 82.81 97 LEU A C 1
ATOM 715 O O . LEU A 1 97 ? -1.307 12.025 -13.741 1.00 82.81 97 LEU A O 1
ATOM 719 N N . THR A 1 98 ? -0.130 13.777 -12.983 1.00 82.69 98 THR A N 1
ATOM 720 C CA . THR A 1 98 ? -0.053 14.485 -14.275 1.00 82.69 98 THR A CA 1
ATOM 721 C C . THR A 1 98 ? 1.146 14.085 -15.133 1.00 82.69 98 THR A C 1
ATOM 723 O O . THR A 1 98 ? 1.279 14.574 -16.253 1.00 82.69 98 THR A O 1
ATOM 726 N N . VAL A 1 99 ? 1.997 13.169 -14.653 1.00 69.12 99 VAL A N 1
ATOM 727 C CA . VAL A 1 99 ? 3.200 12.687 -15.361 1.00 69.12 99 VAL A CA 1
ATOM 728 C C . VAL A 1 99 ? 4.181 13.832 -15.680 1.00 69.12 99 VAL A C 1
ATOM 730 O O . VAL A 1 99 ? 4.956 13.779 -16.633 1.00 69.12 99 VAL A O 1
ATOM 733 N N . GLU A 1 100 ? 4.199 14.880 -14.853 1.00 65.44 100 GLU A N 1
ATOM 734 C CA . GLU A 1 100 ? 5.156 15.991 -14.956 1.00 65.44 100 GLU A CA 1
ATOM 735 C C . GLU A 1 100 ? 6.490 15.635 -14.278 1.00 65.44 100 GLU A C 1
ATOM 737 O O . GLU A 1 100 ? 6.951 16.282 -13.327 1.00 65.44 100 GLU A O 1
ATOM 742 N N . MET A 1 101 ? 7.121 14.556 -14.749 1.00 62.06 101 MET A N 1
ATOM 743 C CA . MET A 1 101 ? 8.464 14.170 -14.325 1.00 62.06 101 MET A CA 1
ATOM 744 C C . MET A 1 101 ? 9.352 13.711 -15.473 1.00 62.06 101 MET A C 1
ATOM 746 O O . MET A 1 101 ? 8.916 13.143 -16.468 1.00 62.06 101 MET A O 1
ATOM 750 N N . THR A 1 102 ? 10.643 13.983 -15.305 1.00 60.12 102 THR A N 1
ATOM 751 C CA . THR A 1 102 ? 11.702 13.762 -16.292 1.00 60.12 102 THR A CA 1
ATOM 752 C C . THR A 1 102 ? 12.205 12.312 -16.346 1.00 60.12 102 THR A C 1
ATOM 754 O O . THR A 1 102 ? 13.020 11.989 -17.209 1.00 60.12 102 THR A O 1
ATOM 757 N N . SER A 1 103 ? 11.723 11.422 -15.470 1.00 59.09 103 SER A N 1
ATOM 758 C CA . SER A 1 103 ? 12.077 9.996 -15.415 1.00 59.09 103 SER A CA 1
ATOM 759 C C . SER A 1 103 ? 10.849 9.101 -15.174 1.00 59.09 103 SER A C 1
ATOM 761 O O . SER A 1 103 ? 9.809 9.560 -14.707 1.00 59.09 103 SER A O 1
ATOM 763 N N . ARG A 1 104 ? 10.961 7.809 -15.531 1.00 56.81 104 ARG A N 1
ATOM 764 C CA . ARG A 1 104 ? 9.904 6.786 -15.396 1.00 56.81 104 ARG A CA 1
ATOM 765 C C . ARG A 1 104 ? 9.543 6.624 -13.912 1.00 56.81 104 ARG A C 1
ATOM 767 O O . ARG A 1 104 ? 10.386 6.165 -13.149 1.00 56.81 104 ARG A O 1
ATOM 774 N N . TRP A 1 105 ? 8.342 7.051 -13.514 1.00 65.75 105 TRP A N 1
ATOM 775 C CA . TRP A 1 105 ? 8.048 7.342 -12.103 1.00 65.75 105 TRP A CA 1
ATOM 776 C C . TRP A 1 105 ? 7.052 6.387 -11.429 1.00 65.75 105 TRP A C 1
ATOM 778 O O . TRP A 1 105 ? 7.115 6.218 -10.219 1.00 65.75 105 TRP A O 1
ATOM 788 N N . MET A 1 106 ? 6.162 5.725 -12.169 1.00 70.69 106 MET A N 1
ATOM 789 C CA . MET A 1 106 ? 5.134 4.884 -11.549 1.00 70.69 106 MET A CA 1
ATOM 790 C C . MET A 1 106 ? 4.911 3.614 -12.362 1.00 70.69 106 MET A C 1
ATOM 792 O O . MET A 1 106 ? 4.692 3.694 -13.573 1.00 70.69 106 MET A O 1
ATOM 796 N N . ASP A 1 107 ? 5.018 2.464 -11.700 1.00 81.00 107 ASP A N 1
ATOM 797 C CA . ASP A 1 107 ? 4.534 1.188 -12.226 1.00 81.00 107 ASP A CA 1
ATOM 798 C C . ASP A 1 107 ? 3.064 0.984 -11.829 1.00 81.00 107 ASP A C 1
ATOM 800 O O . ASP A 1 107 ? 2.536 1.703 -10.968 1.00 81.00 107 ASP A O 1
ATOM 804 N N . ASP A 1 108 ? 2.401 0.004 -12.440 1.00 87.94 108 ASP A N 1
ATOM 805 C CA . ASP A 1 108 ? 1.014 -0.336 -12.128 1.00 87.94 108 ASP A CA 1
ATOM 806 C C . ASP A 1 108 ? 0.867 -0.638 -10.624 1.00 87.94 108 ASP A C 1
ATOM 808 O O . ASP A 1 108 ? 1.318 -1.656 -10.086 1.00 87.94 108 ASP A O 1
ATOM 812 N N . THR A 1 109 ? 0.223 0.287 -9.910 1.00 91.44 109 THR A N 1
ATOM 813 C CA . THR A 1 109 ? 0.114 0.235 -8.451 1.00 91.44 109 THR A CA 1
ATOM 814 C C . THR A 1 109 ? -1.283 -0.205 -8.044 1.00 91.44 109 THR A C 1
ATOM 816 O O . THR A 1 109 ? -2.266 0.502 -8.262 1.00 91.44 109 THR A O 1
ATOM 819 N N . THR A 1 110 ? -1.373 -1.374 -7.412 1.00 94.50 110 THR A N 1
ATOM 820 C CA . THR A 1 110 ? -2.617 -1.895 -6.834 1.00 94.50 110 THR A CA 1
ATOM 821 C C . THR A 1 110 ? -2.479 -1.962 -5.323 1.00 94.50 110 THR A C 1
ATOM 823 O O . THR A 1 110 ? -1.468 -2.446 -4.818 1.00 94.50 110 THR A O 1
ATOM 826 N N . VAL A 1 111 ? -3.503 -1.507 -4.599 1.00 95.94 111 VAL A N 1
ATOM 827 C CA . VAL A 1 111 ? -3.575 -1.584 -3.135 1.00 95.94 111 VAL A CA 1
ATOM 828 C C . VAL A 1 111 ? -4.935 -2.134 -2.731 1.00 95.94 111 VAL A C 1
ATOM 830 O O . VAL A 1 111 ? -5.971 -1.651 -3.188 1.00 95.94 111 VAL A O 1
ATOM 833 N N . LEU A 1 112 ? -4.934 -3.122 -1.842 1.00 96.75 112 LEU A N 1
ATOM 834 C CA . LEU A 1 112 ? -6.124 -3.698 -1.235 1.00 96.75 112 LEU A CA 1
ATOM 835 C C . LEU A 1 112 ? -5.976 -3.655 0.283 1.00 96.75 112 LEU A C 1
ATOM 837 O O . LEU A 1 112 ? -4.966 -4.087 0.832 1.00 96.75 112 LEU A O 1
ATOM 841 N N . VAL A 1 113 ? -7.000 -3.135 0.958 1.00 95.88 113 VAL A N 1
ATOM 842 C CA . VAL A 1 113 ? -7.071 -3.088 2.420 1.00 95.88 113 VAL A CA 1
ATOM 843 C C . VAL A 1 113 ? -8.298 -3.868 2.861 1.00 95.88 113 VAL A C 1
ATOM 845 O O . VAL A 1 113 ? -9.427 -3.460 2.593 1.00 95.88 113 VAL A O 1
ATOM 848 N N . GLN A 1 114 ? -8.069 -4.993 3.532 1.00 93.69 114 GLN A N 1
ATOM 849 C CA . GLN A 1 114 ? -9.110 -5.858 4.070 1.00 93.69 114 GLN A CA 1
ATOM 850 C C . GLN A 1 114 ? -9.132 -5.745 5.592 1.00 93.69 114 GLN A C 1
ATOM 852 O O . GLN A 1 114 ? -8.136 -6.013 6.263 1.00 93.69 114 GLN A O 1
ATOM 857 N N . ARG A 1 115 ? -10.296 -5.408 6.145 1.00 91.50 115 ARG A N 1
ATOM 858 C CA . ARG A 1 115 ? -10.554 -5.560 7.577 1.00 91.50 115 ARG A CA 1
ATOM 859 C C . ARG A 1 115 ? -10.914 -7.013 7.872 1.00 91.50 115 ARG A C 1
ATOM 861 O O . ARG A 1 115 ? -11.743 -7.596 7.171 1.00 91.50 115 ARG A O 1
ATOM 868 N N . LEU A 1 116 ? -10.278 -7.599 8.881 1.00 88.69 116 LEU A N 1
ATOM 869 C CA . LEU A 1 116 ? -10.467 -9.008 9.234 1.00 88.69 116 LEU A CA 1
ATOM 870 C C . LEU A 1 116 ? -11.487 -9.210 10.363 1.00 88.69 116 LEU A C 1
ATOM 872 O O . LEU A 1 116 ? -12.187 -10.221 10.361 1.00 88.69 116 LEU A O 1
ATOM 876 N N . PHE A 1 117 ? -11.565 -8.276 11.314 1.00 84.50 117 PHE A N 1
ATOM 877 C CA . PHE A 1 117 ? -12.557 -8.212 12.394 1.00 84.50 117 PHE A CA 1
ATOM 878 C C . PHE A 1 117 ? -12.609 -6.790 12.970 1.00 84.50 117 PHE A C 1
ATOM 880 O O . PHE A 1 117 ? -11.614 -6.055 12.792 1.00 84.50 117 PHE A O 1
#

Organism: Hypholoma sublateritium (strain FD-334 SS-4) (NCBI:txid945553)

Secondary structure (DSSP, 8-state):
-HHHHHHHHTT--SS-S---PPP--------TT-S--EEEEE-THHHHTSSS---IIIIIHHHHHHHHHHTTTS-HHHHHHHHHHTTT-HHHHHHHHHT--SS-------EEEEE--

InterPro domains:
  IPR036457 PPM-type phosphatase-like domain superfamily [G3DSA:3.60.40.10] (3-117)

Radius of gyration: 19.37 Å; chains: 1; bounding box: 38×47×54 Å

pLDDT: mean 81.76, std 13.05, range [45.84, 96.75]

Foldseek 3Di:
DVVVVVVVVVPPPDPDPDDPDDDDDDDDQDDPPDPWGKDKDKDCQLCLLAPDNDDCVPPLVVQLVVQLVVCVVHDSQVSSSCVSQPHPPPVSNVCSVVVVDPDDRTDDMDMDMDIPD